Protein AF-A0A2I0HVS1-F1 (afdb_monomer)

Sequence (95 aa):
MANSKSVLPFLLAITTMLVIQGYLIDQAMSQSCPAQLSNLNVCAPFVVPGAPTTAPSSDCCNALQSVSHDCLCSTLRIASRLPTQCQIPPLSCTA

Structure (mmCIF, N/CA/C/O backbone):
data_AF-A0A2I0HVS1-F1
#
_entry.id   AF-A0A2I0HVS1-F1
#
loop_
_atom_si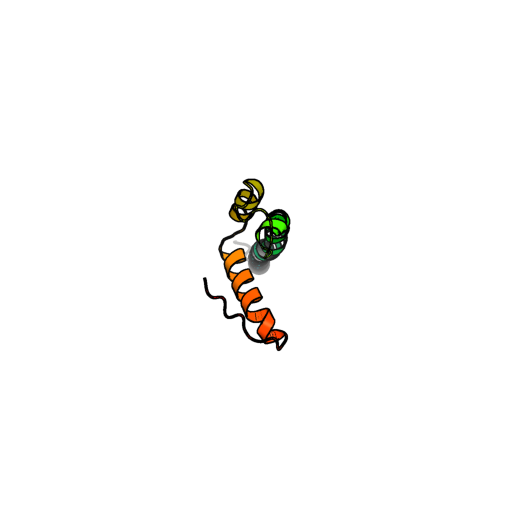te.group_PDB
_atom_site.id
_atom_site.type_symbol
_atom_site.label_atom_id
_atom_site.label_alt_id
_atom_site.label_comp_id
_atom_site.label_asym_id
_atom_site.label_entity_id
_atom_site.label_seq_id
_atom_site.pdbx_PDB_ins_code
_atom_site.Cartn_x
_atom_site.Cartn_y
_atom_site.Cartn_z
_atom_site.occupancy
_atom_site.B_iso_or_equiv
_atom_site.auth_seq_id
_atom_site.auth_comp_id
_atom_site.auth_asym_id
_atom_site.auth_atom_id
_atom_site.pdbx_PDB_model_num
ATOM 1 N N . MET A 1 1 ? 20.059 -8.005 -60.616 1.00 39.53 1 MET A N 1
ATOM 2 C CA . MET A 1 1 ? 21.194 -8.374 -59.742 1.00 39.53 1 MET A CA 1
ATOM 3 C C . MET A 1 1 ? 20.837 -7.886 -58.345 1.00 39.53 1 MET A C 1
ATOM 5 O O . MET A 1 1 ? 20.877 -6.687 -58.108 1.00 39.53 1 MET A O 1
ATOM 9 N N . ALA A 1 2 ? 20.319 -8.767 -57.485 1.00 48.66 2 ALA A N 1
ATOM 10 C CA . ALA A 1 2 ? 19.886 -8.388 -56.142 1.00 48.66 2 ALA A CA 1
ATOM 11 C C . ALA A 1 2 ? 21.127 -8.054 -55.308 1.00 48.66 2 ALA A C 1
ATOM 13 O O . ALA A 1 2 ? 22.001 -8.900 -55.119 1.00 48.66 2 ALA A O 1
ATOM 14 N N . ASN A 1 3 ? 21.231 -6.802 -54.869 1.00 51.31 3 ASN A N 1
ATOM 15 C CA . ASN A 1 3 ? 22.352 -6.311 -54.082 1.00 51.31 3 ASN A CA 1
ATOM 16 C C . ASN A 1 3 ? 22.214 -6.847 -52.647 1.00 51.31 3 ASN A C 1
ATOM 18 O O . ASN A 1 3 ? 21.751 -6.156 -51.746 1.00 51.31 3 ASN A O 1
ATOM 22 N N . SER A 1 4 ? 22.563 -8.122 -52.459 1.00 56.06 4 SER A N 1
ATOM 23 C CA . SER A 1 4 ? 22.563 -8.847 -51.182 1.00 56.06 4 SER A CA 1
ATOM 24 C C . SER A 1 4 ? 23.741 -8.406 -50.302 1.00 56.06 4 SER A C 1
ATOM 26 O O . SER A 1 4 ? 24.571 -9.214 -49.883 1.00 56.06 4 SER A O 1
ATOM 28 N N . LYS A 1 5 ? 23.861 -7.101 -50.056 1.00 60.06 5 LYS A N 1
ATOM 29 C CA . LYS A 1 5 ? 24.860 -6.520 -49.160 1.00 60.06 5 LYS A CA 1
ATOM 30 C C . LYS A 1 5 ? 24.131 -5.912 -47.964 1.00 60.06 5 LYS A C 1
ATOM 32 O O . LYS A 1 5 ? 23.504 -4.870 -48.080 1.00 60.06 5 LYS A O 1
ATOM 37 N N . SER A 1 6 ? 24.258 -6.581 -46.818 1.00 67.19 6 SER A N 1
ATOM 38 C CA . SER A 1 6 ? 23.866 -6.106 -45.482 1.00 67.19 6 SER A CA 1
ATOM 39 C C . SER A 1 6 ? 22.375 -6.095 -45.115 1.00 67.19 6 SER A C 1
ATOM 41 O O . SER A 1 6 ? 21.839 -5.085 -44.678 1.00 67.19 6 SER A O 1
ATOM 43 N N . VAL A 1 7 ? 21.729 -7.266 -45.121 1.00 69.50 7 VAL A N 1
ATOM 44 C CA . VAL A 1 7 ? 20.546 -7.517 -44.258 1.00 69.50 7 VAL A CA 1
ATOM 45 C C . VAL A 1 7 ? 20.932 -7.905 -42.823 1.00 69.50 7 VAL A C 1
ATOM 47 O O . VAL A 1 7 ? 20.157 -7.702 -41.895 1.00 69.50 7 VAL A O 1
ATOM 50 N N . LEU A 1 8 ? 22.158 -8.399 -42.618 1.00 75.31 8 LEU A N 1
ATOM 51 C CA . LEU A 1 8 ? 22.668 -8.822 -41.312 1.00 75.31 8 LEU A CA 1
ATOM 52 C C . LEU A 1 8 ? 22.700 -7.708 -40.240 1.00 75.31 8 LEU A C 1
ATOM 54 O O . LEU A 1 8 ? 22.207 -7.962 -39.142 1.00 75.31 8 LEU A O 1
ATOM 58 N N . PRO A 1 9 ? 23.199 -6.478 -40.506 1.00 77.44 9 PRO A N 1
ATOM 59 C CA . PRO A 1 9 ? 23.166 -5.414 -39.499 1.00 77.44 9 PRO A CA 1
ATOM 60 C C . PRO A 1 9 ? 21.738 -4.936 -39.205 1.00 77.44 9 PRO A C 1
ATOM 62 O O . PRO A 1 9 ? 21.447 -4.526 -38.086 1.00 77.44 9 PRO A O 1
ATOM 65 N N . PHE A 1 10 ? 20.836 -5.031 -40.186 1.00 77.69 10 PHE A N 1
ATOM 66 C CA . PHE A 1 10 ? 19.436 -4.646 -40.026 1.00 77.69 10 PHE A CA 1
ATOM 67 C C . PHE A 1 10 ? 18.683 -5.633 -39.124 1.00 77.69 10 PHE A C 1
ATOM 69 O O . PHE A 1 10 ? 17.978 -5.221 -38.208 1.00 77.69 10 PHE A O 1
ATOM 76 N N . LEU A 1 11 ? 18.905 -6.938 -39.315 1.00 80.25 11 LEU A N 1
ATOM 77 C CA . LEU A 1 11 ? 18.352 -7.981 -38.446 1.00 80.25 11 LEU A CA 1
ATOM 78 C C . LEU A 1 11 ? 18.871 -7.858 -37.005 1.00 80.25 11 LEU A C 1
ATOM 80 O O . LEU A 1 11 ? 18.082 -7.942 -36.067 1.00 80.25 11 LEU A O 1
ATOM 84 N N . LEU A 1 12 ? 20.167 -7.580 -36.824 1.00 80.69 12 LEU A N 1
ATOM 85 C CA . LEU A 1 12 ? 20.756 -7.352 -35.499 1.00 80.69 12 LEU A CA 1
ATOM 86 C C . LEU A 1 12 ? 20.126 -6.142 -34.792 1.00 80.69 12 LEU A C 1
ATOM 88 O O . LEU A 1 12 ? 19.737 -6.257 -33.632 1.00 80.69 12 LEU A O 1
ATOM 92 N N . ALA A 1 13 ? 19.940 -5.023 -35.498 1.00 81.94 13 ALA A N 1
ATOM 93 C CA . ALA A 1 13 ? 19.295 -3.829 -34.947 1.00 81.94 13 ALA A CA 1
ATOM 94 C C . ALA A 1 13 ? 17.828 -4.068 -34.540 1.00 81.94 13 ALA A C 1
ATOM 96 O O . ALA A 1 13 ? 17.366 -3.536 -33.531 1.00 81.94 13 ALA A O 1
ATOM 97 N N . ILE A 1 14 ? 17.095 -4.894 -35.292 1.00 82.56 14 ILE A N 1
ATOM 98 C CA . ILE A 1 14 ? 15.716 -5.262 -34.946 1.00 82.56 14 ILE A CA 1
ATOM 99 C C . ILE A 1 14 ? 15.695 -6.125 -33.679 1.00 82.56 14 ILE A C 1
ATOM 101 O O . ILE A 1 14 ? 14.904 -5.863 -32.773 1.00 82.56 14 ILE A O 1
ATOM 105 N N . THR A 1 15 ? 16.582 -7.122 -33.577 1.00 77.31 15 THR A N 1
ATOM 106 C CA . THR A 1 15 ? 16.635 -7.993 -32.390 1.00 77.31 15 THR A CA 1
ATOM 107 C C . THR A 1 15 ? 17.001 -7.232 -31.120 1.00 77.31 15 THR A C 1
ATOM 109 O O . THR A 1 15 ? 16.380 -7.458 -30.082 1.00 77.31 15 THR A O 1
ATOM 112 N N . THR A 1 16 ? 17.936 -6.279 -31.187 1.00 76.44 16 THR A N 1
ATOM 113 C CA . THR A 1 16 ? 18.273 -5.451 -30.023 1.00 76.44 16 THR A CA 1
ATOM 114 C C . THR A 1 16 ? 17.104 -4.550 -29.636 1.00 76.44 16 THR A C 1
ATOM 116 O O . THR A 1 16 ? 16.768 -4.494 -28.458 1.00 76.44 16 THR A O 1
ATOM 119 N N . MET A 1 17 ? 16.410 -3.936 -30.600 1.00 72.75 17 MET A N 1
ATOM 120 C CA . MET A 1 17 ? 15.209 -3.126 -30.343 1.00 72.75 17 MET A CA 1
ATOM 121 C C . MET A 1 17 ? 14.040 -3.906 -29.721 1.00 72.75 17 MET A C 1
ATOM 123 O O . MET A 1 17 ? 13.245 -3.318 -28.987 1.00 72.75 17 MET A O 1
ATOM 127 N N . LEU A 1 18 ? 13.918 -5.208 -29.991 1.00 73.56 18 LEU A N 1
ATOM 128 C CA . LEU A 1 18 ? 12.905 -6.076 -29.375 1.00 73.56 18 LEU A CA 1
ATOM 129 C C . LEU A 1 18 ? 13.244 -6.417 -27.916 1.00 73.56 18 LEU A C 1
ATOM 131 O O . LEU A 1 18 ? 12.366 -6.338 -27.059 1.00 73.5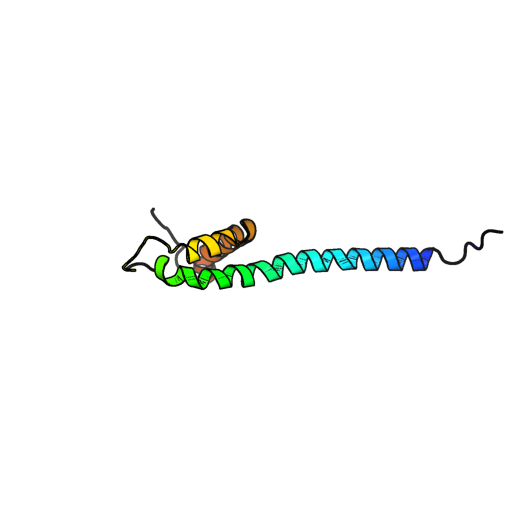6 18 LEU A O 1
ATOM 135 N N . VAL A 1 19 ? 14.511 -6.728 -27.614 1.00 71.31 19 VAL A N 1
ATOM 136 C CA . VAL A 1 19 ? 14.978 -7.014 -26.240 1.00 71.31 19 VAL A CA 1
ATOM 137 C C . VAL A 1 19 ? 14.802 -5.778 -25.354 1.00 71.31 19 VAL A C 1
ATOM 139 O O . VAL A 1 19 ? 14.102 -5.846 -24.347 1.00 71.31 19 VAL A O 1
ATOM 142 N N . ILE A 1 20 ? 15.355 -4.649 -25.811 1.00 63.94 20 ILE A N 1
ATOM 143 C CA . ILE A 1 20 ? 14.639 -3.376 -25.933 1.00 63.94 20 ILE A CA 1
ATOM 144 C C . ILE A 1 20 ? 13.353 -3.141 -25.102 1.00 63.94 20 ILE A C 1
ATOM 146 O O . ILE A 1 20 ? 13.285 -2.714 -23.957 1.00 63.94 20 ILE A O 1
ATOM 150 N N . GLN A 1 21 ? 12.249 -3.397 -25.786 1.00 59.41 21 GLN A N 1
ATOM 151 C CA . GLN A 1 21 ? 10.904 -3.126 -25.310 1.00 59.41 21 GLN A CA 1
ATOM 152 C C . GLN A 1 21 ? 10.469 -4.124 -24.232 1.00 59.41 21 GLN A C 1
ATOM 154 O O . GLN A 1 21 ? 9.713 -3.752 -23.338 1.00 59.41 21 GLN A O 1
ATOM 159 N N . GLY A 1 22 ? 10.983 -5.359 -24.267 1.00 59.19 22 GLY A N 1
ATOM 160 C CA . GLY A 1 22 ? 10.670 -6.386 -23.270 1.00 59.19 22 GLY A CA 1
ATOM 161 C C . GLY A 1 22 ? 11.073 -5.987 -21.848 1.00 59.19 22 GLY A C 1
ATOM 162 O O . GLY A 1 22 ? 10.290 -6.168 -20.918 1.00 59.19 22 GLY A O 1
ATOM 163 N N . TYR A 1 23 ? 12.244 -5.367 -21.672 1.00 57.09 23 TYR A N 1
ATOM 164 C CA . TYR A 1 23 ? 12.683 -4.928 -20.342 1.00 57.09 23 TYR A CA 1
ATOM 165 C C . TYR A 1 23 ? 11.916 -3.707 -19.816 1.00 57.09 23 TYR A C 1
ATOM 167 O O . TYR A 1 23 ? 11.771 -3.557 -18.605 1.00 57.09 23 TYR A O 1
ATOM 175 N N . LEU A 1 24 ? 11.406 -2.830 -20.689 1.00 54.19 24 LEU A N 1
ATOM 176 C CA . LEU A 1 24 ? 10.619 -1.667 -20.259 1.00 54.19 24 LEU A CA 1
ATOM 177 C C . LEU A 1 24 ? 9.252 -2.088 -19.715 1.00 54.19 24 LEU A C 1
ATOM 179 O O . LEU A 1 24 ? 8.760 -1.484 -18.765 1.00 54.19 24 LEU A O 1
ATOM 183 N N . ILE A 1 25 ? 8.658 -3.133 -20.291 1.00 55.75 25 ILE A N 1
ATOM 184 C CA . ILE A 1 25 ? 7.357 -3.660 -19.866 1.00 55.75 25 ILE A CA 1
ATOM 185 C C . ILE A 1 25 ? 7.471 -4.307 -18.478 1.00 55.75 25 ILE A C 1
ATOM 187 O O . ILE A 1 25 ? 6.626 -4.061 -17.619 1.00 55.75 25 ILE A O 1
ATOM 191 N N . ASP A 1 26 ? 8.548 -5.053 -18.225 1.00 52.03 26 ASP A N 1
ATOM 192 C CA . ASP A 1 26 ? 8.806 -5.690 -16.926 1.00 52.03 26 ASP A CA 1
ATOM 193 C C . ASP A 1 26 ? 9.065 -4.645 -15.819 1.00 52.03 26 ASP A C 1
ATOM 195 O O . ASP A 1 26 ? 8.518 -4.711 -14.716 1.00 52.03 26 ASP A O 1
ATOM 199 N N . GLN A 1 27 ? 9.817 -3.590 -16.154 1.00 52.19 27 GLN A N 1
ATOM 200 C CA . GLN A 1 27 ? 10.107 -2.477 -15.246 1.00 52.19 27 GLN A CA 1
ATOM 201 C C . GLN A 1 27 ? 8.879 -1.591 -14.973 1.00 52.19 27 GLN A C 1
ATOM 203 O O . GLN A 1 27 ? 8.730 -1.061 -13.872 1.00 52.19 27 GLN A O 1
ATOM 208 N N . ALA A 1 28 ? 7.973 -1.431 -15.941 1.00 52.31 28 ALA A N 1
ATOM 209 C CA . ALA A 1 28 ? 6.728 -0.691 -15.737 1.00 52.31 28 ALA A CA 1
ATOM 210 C C . ALA A 1 28 ? 5.797 -1.403 -14.739 1.00 52.31 28 ALA A C 1
ATOM 212 O O . ALA A 1 28 ? 5.155 -0.735 -13.927 1.00 52.31 28 ALA A O 1
ATOM 213 N N . MET A 1 29 ? 5.769 -2.742 -14.742 1.00 52.84 29 MET A N 1
ATOM 214 C CA . MET A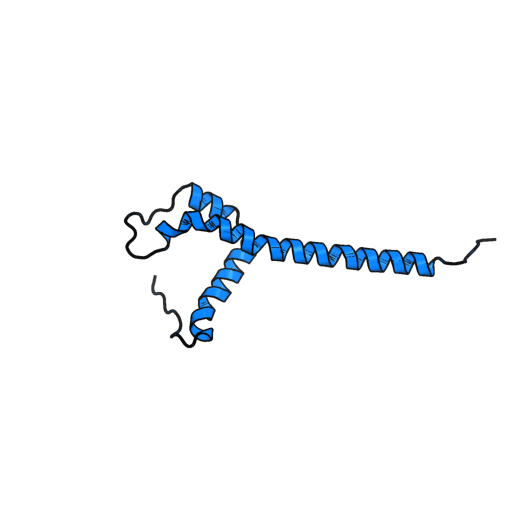 1 29 ? 5.014 -3.516 -13.748 1.00 52.84 29 MET A CA 1
ATOM 215 C C . MET A 1 29 ? 5.685 -3.523 -12.366 1.00 52.84 29 MET A C 1
ATOM 217 O O . MET A 1 29 ? 4.998 -3.543 -11.341 1.00 52.84 29 MET A O 1
ATOM 221 N N . SER A 1 30 ? 7.020 -3.477 -12.306 1.00 52.53 30 SER A N 1
ATOM 222 C CA . SER A 1 30 ? 7.753 -3.460 -11.032 1.00 52.53 30 SER A CA 1
ATOM 223 C C . SER A 1 30 ? 7.733 -2.086 -10.345 1.00 52.53 30 SER A C 1
ATOM 225 O O . SER A 1 30 ? 7.638 -2.016 -9.119 1.00 52.53 30 SER A O 1
ATOM 227 N N . GLN A 1 31 ? 7.731 -0.990 -11.112 1.00 56.34 31 GLN A N 1
ATOM 228 C CA . GLN A 1 31 ? 7.616 0.387 -10.602 1.00 56.34 31 GLN A CA 1
ATOM 229 C C . GLN A 1 31 ? 6.182 0.762 -10.194 1.00 56.34 31 GLN A C 1
ATOM 231 O O . GLN A 1 31 ? 5.988 1.677 -9.392 1.00 56.34 31 GLN A O 1
ATOM 236 N N . SER A 1 32 ? 5.160 0.065 -10.702 1.00 70.88 32 SER A N 1
ATOM 237 C CA . SER A 1 32 ? 3.767 0.393 -10.387 1.00 70.88 32 SER A CA 1
ATOM 238 C C . SER A 1 32 ? 3.329 -0.100 -9.008 1.00 70.88 32 SER A C 1
ATOM 240 O O . SER A 1 32 ? 2.510 0.552 -8.371 1.00 70.88 32 SER A O 1
ATOM 242 N N . CYS A 1 33 ? 3.871 -1.218 -8.516 1.00 84.31 33 CY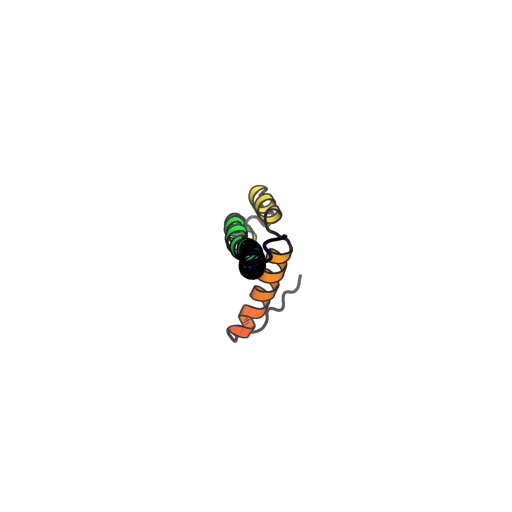S A N 1
ATOM 243 C CA . CYS A 1 33 ? 3.435 -1.804 -7.244 1.00 84.31 33 CYS A CA 1
ATOM 244 C C . CYS A 1 33 ? 3.730 -0.906 -6.019 1.00 84.31 33 CYS A C 1
ATOM 246 O O . CYS A 1 33 ? 2.799 -0.631 -5.262 1.00 84.31 33 CYS A O 1
ATOM 248 N N . PRO A 1 34 ? 4.945 -0.348 -5.832 1.00 86.25 34 PRO A N 1
ATOM 249 C CA . PRO A 1 34 ? 5.218 0.585 -4.733 1.00 86.25 34 PRO A CA 1
ATOM 250 C C . PRO A 1 34 ? 4.348 1.848 -4.791 1.00 86.25 34 PRO A C 1
ATOM 252 O O . PRO A 1 34 ? 3.838 2.298 -3.766 1.00 86.25 34 PRO A O 1
ATOM 255 N N . ALA A 1 35 ? 4.137 2.399 -5.991 1.00 85.75 35 ALA A N 1
ATOM 256 C CA . ALA A 1 35 ? 3.292 3.575 -6.189 1.00 85.75 35 ALA A CA 1
ATOM 257 C C . ALA A 1 35 ? 1.813 3.281 -5.870 1.00 85.75 35 ALA A C 1
ATOM 259 O O . ALA A 1 35 ? 1.166 4.064 -5.179 1.00 85.75 35 ALA A O 1
ATOM 260 N N . GLN A 1 36 ? 1.295 2.127 -6.307 1.00 87.94 36 GLN A N 1
ATOM 261 C CA . GLN A 1 36 ? -0.061 1.665 -5.989 1.00 87.94 36 GLN A CA 1
ATOM 262 C C . GLN A 1 36 ? -0.239 1.412 -4.485 1.00 87.94 36 GLN A C 1
ATOM 264 O O . GLN A 1 36 ? -1.237 1.837 -3.907 1.00 87.94 36 GLN A O 1
ATOM 269 N N . LEU A 1 37 ? 0.743 0.786 -3.826 1.00 90.81 37 LEU A N 1
ATOM 270 C CA . LEU A 1 37 ? 0.731 0.576 -2.375 1.00 90.81 37 LEU A CA 1
ATOM 271 C C . LEU A 1 37 ? 0.756 1.893 -1.600 1.00 90.81 37 LEU A C 1
ATOM 273 O O . LEU A 1 37 ? 0.117 1.988 -0.555 1.00 90.81 37 LEU A O 1
ATOM 277 N N . SER A 1 38 ? 1.441 2.924 -2.106 1.00 91.00 38 SER A N 1
ATOM 278 C CA . SER A 1 38 ? 1.458 4.234 -1.449 1.00 91.00 38 SER A CA 1
ATOM 279 C C . SER A 1 38 ? 0.063 4.862 -1.361 1.00 91.00 38 SER A C 1
ATOM 281 O O . SER A 1 38 ? -0.220 5.574 -0.397 1.00 91.00 38 SER A O 1
ATOM 283 N N . ASN A 1 39 ? -0.824 4.573 -2.318 1.00 89.38 39 ASN A N 1
ATOM 284 C CA . ASN A 1 39 ? -2.212 5.038 -2.276 1.00 89.38 39 ASN A CA 1
ATOM 285 C C . ASN A 1 39 ? -3.014 4.382 -1.140 1.00 89.38 39 ASN A C 1
ATOM 287 O O . ASN A 1 39 ? -3.984 4.970 -0.668 1.00 89.38 39 ASN A O 1
ATOM 291 N N . LEU A 1 40 ? -2.591 3.214 -0.636 1.00 93.75 40 LEU A N 1
ATOM 292 C CA . LEU A 1 40 ? -3.225 2.553 0.512 1.00 93.75 40 LEU A CA 1
ATOM 293 C C . LEU A 1 40 ? -2.954 3.256 1.842 1.00 93.75 40 LEU A C 1
ATOM 295 O O . LEU A 1 40 ? -3.511 2.854 2.859 1.00 93.75 40 LEU A O 1
ATOM 299 N N . ASN A 1 41 ? -2.148 4.321 1.872 1.00 92.75 41 ASN A N 1
ATOM 300 C CA . ASN A 1 41 ? -1.905 5.067 3.106 1.00 92.75 41 ASN A CA 1
ATOM 301 C C . ASN A 1 41 ? -3.196 5.691 3.681 1.00 92.75 41 ASN A C 1
ATOM 303 O O . ASN A 1 41 ? -3.308 5.880 4.889 1.00 92.75 41 ASN A O 1
ATOM 307 N N . VAL A 1 42 ? -4.221 5.921 2.847 1.00 93.50 42 VAL A N 1
ATOM 308 C CA . VAL A 1 42 ? -5.574 6.309 3.296 1.00 93.50 42 VAL A CA 1
ATOM 309 C C . VAL A 1 42 ? -6.248 5.232 4.165 1.00 93.50 42 VAL A C 1
ATOM 311 O O . VAL A 1 42 ? -7.133 5.539 4.961 1.00 93.50 42 VAL A O 1
ATOM 314 N N . CYS A 1 43 ? -5.818 3.972 4.050 1.00 93.12 43 CYS A N 1
ATOM 315 C CA . CYS A 1 43 ? -6.323 2.852 4.837 1.00 93.12 43 CYS A CA 1
ATOM 316 C C . CYS A 1 43 ? -5.663 2.719 6.219 1.00 93.12 43 CYS A C 1
ATOM 318 O O . CYS A 1 43 ? -6.143 1.936 7.038 1.00 93.12 43 CYS A O 1
ATOM 320 N N . ALA A 1 44 ? -4.597 3.479 6.503 1.00 91.31 44 ALA A N 1
ATOM 321 C CA . ALA A 1 44 ? -3.845 3.406 7.757 1.00 91.31 44 ALA A CA 1
ATOM 322 C C . ALA A 1 44 ? -4.710 3.417 9.038 1.00 91.31 44 ALA A C 1
ATOM 324 O O . ALA A 1 44 ? -4.491 2.553 9.886 1.00 91.31 44 ALA A O 1
ATOM 325 N N . PRO A 1 45 ? -5.716 4.303 9.214 1.00 89.00 45 PRO A N 1
ATOM 326 C CA . PRO A 1 45 ? -6.501 4.326 10.450 1.00 89.00 45 PRO A CA 1
ATOM 327 C C . PRO A 1 45 ? -7.389 3.088 10.649 1.00 89.00 45 PRO A C 1
ATOM 329 O O . PRO A 1 45 ? -7.831 2.852 11.767 1.00 89.00 45 PRO A O 1
ATOM 332 N N . PHE A 1 46 ? -7.644 2.292 9.607 1.00 89.75 46 PHE A N 1
ATOM 333 C CA . PHE A 1 46 ? -8.534 1.126 9.672 1.00 89.75 46 PHE A CA 1
ATOM 334 C C . PHE A 1 46 ? -7.792 -0.197 9.908 1.00 89.75 46 PHE A C 1
ATOM 336 O O . PHE A 1 46 ? -8.425 -1.214 10.175 1.00 89.75 46 PHE A O 1
ATOM 343 N N . VAL A 1 47 ? -6.457 -0.200 9.811 1.00 87.44 47 VAL A N 1
ATOM 344 C CA . VAL A 1 47 ? -5.616 -1.409 9.937 1.00 87.44 47 VAL A CA 1
ATOM 345 C C . VAL A 1 47 ? -4.824 -1.463 11.245 1.00 87.44 47 VAL A C 1
ATOM 347 O O . VAL A 1 47 ? -4.003 -2.358 11.440 1.00 87.44 47 VAL A O 1
ATOM 350 N N . VAL A 1 48 ? -5.056 -0.510 12.150 1.00 85.88 48 VAL A N 1
ATOM 351 C CA . VAL A 1 48 ? -4.383 -0.433 13.450 1.00 85.88 48 VAL A CA 1
ATOM 352 C C . VAL A 1 48 ? -5.334 -0.920 14.551 1.00 85.88 48 VAL A C 1
ATOM 354 O O . VAL A 1 48 ? -6.464 -0.433 14.643 1.00 85.88 48 VAL A O 1
ATOM 357 N N . PRO A 1 49 ? -4.907 -1.860 15.415 1.00 81.12 49 PRO A N 1
ATOM 358 C CA . PRO A 1 49 ? -5.696 -2.281 16.569 1.00 81.12 49 PRO A CA 1
ATOM 359 C C . PRO A 1 49 ? -6.074 -1.101 17.473 1.00 81.12 49 PRO A C 1
ATOM 361 O O . PRO A 1 49 ? -5.254 -0.226 17.741 1.00 81.12 49 PRO A O 1
ATOM 364 N N . GLY A 1 50 ? -7.310 -1.093 17.974 1.00 78.56 50 GLY A N 1
ATOM 365 C CA . GLY A 1 50 ? -7.809 -0.031 18.858 1.00 78.56 50 GLY A CA 1
ATOM 366 C C . GLY A 1 50 ? -8.348 1.207 18.134 1.00 78.56 50 GLY A C 1
ATOM 367 O O . GLY A 1 50 ? -8.714 2.178 18.796 1.00 78.56 50 GLY A O 1
ATOM 368 N N . ALA A 1 51 ? -8.432 1.185 16.801 1.00 77.75 51 ALA A N 1
ATOM 369 C CA . ALA A 1 51 ? -9.105 2.234 16.050 1.00 77.75 51 ALA A CA 1
ATOM 370 C C . ALA A 1 51 ? -10.606 2.311 16.410 1.00 77.75 51 ALA A C 1
ATOM 372 O O . ALA A 1 51 ? -11.262 1.276 16.550 1.00 77.75 51 ALA A O 1
ATOM 373 N N . PRO A 1 52 ? -11.181 3.523 16.522 1.00 72.12 52 PRO A N 1
ATOM 374 C CA . PRO A 1 52 ? -12.590 3.713 16.881 1.00 72.12 52 PRO A CA 1
ATOM 375 C C . PRO A 1 52 ? -13.561 3.228 15.794 1.00 72.12 52 PRO A C 1
ATOM 377 O O . PRO A 1 52 ? -14.730 2.976 16.073 1.00 72.12 52 PRO A O 1
ATOM 380 N N . THR A 1 53 ? -13.084 3.095 14.556 1.00 72.38 53 THR A N 1
ATOM 381 C CA . THR A 1 53 ? -13.857 2.656 13.393 1.00 72.38 53 THR A CA 1
ATOM 382 C C . THR A 1 53 ? -13.130 1.505 12.712 1.00 72.38 53 THR A C 1
ATOM 384 O O . THR A 1 53 ? -12.052 1.696 12.154 1.00 72.38 53 THR A O 1
ATOM 387 N N . THR A 1 54 ? -13.728 0.317 12.742 1.00 73.44 54 THR A N 1
ATOM 388 C CA . THR A 1 54 ? -13.213 -0.888 12.068 1.00 73.44 54 THR A CA 1
ATOM 389 C C . THR A 1 54 ? -13.721 -1.029 10.633 1.00 73.44 54 THR A C 1
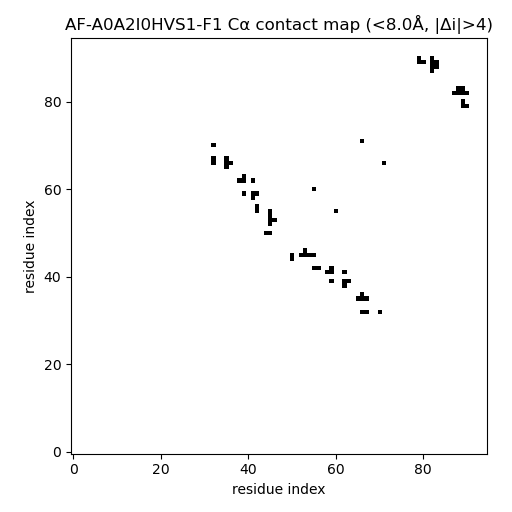ATOM 391 O O . THR A 1 54 ? -13.182 -1.816 9.861 1.00 73.44 54 THR A O 1
ATOM 394 N N . ALA A 1 55 ? -14.751 -0.264 10.257 1.00 86.94 55 ALA A N 1
ATOM 395 C CA . ALA A 1 55 ? -15.265 -0.227 8.895 1.00 86.94 55 ALA A CA 1
ATOM 396 C C . ALA A 1 55 ? -14.416 0.727 8.031 1.00 86.94 55 ALA A C 1
ATOM 398 O O . ALA A 1 55 ? -14.277 1.895 8.405 1.00 86.94 55 ALA A O 1
ATOM 39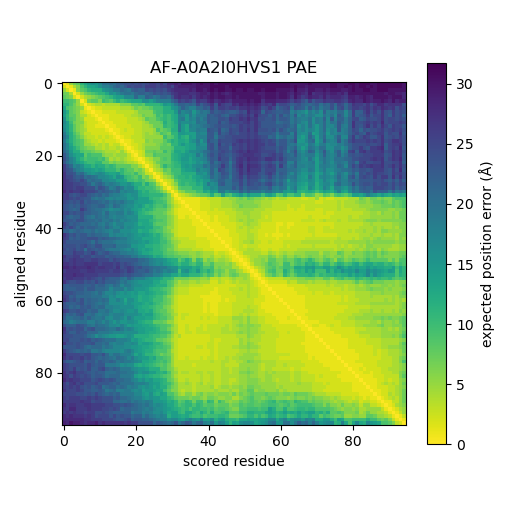9 N N . PRO A 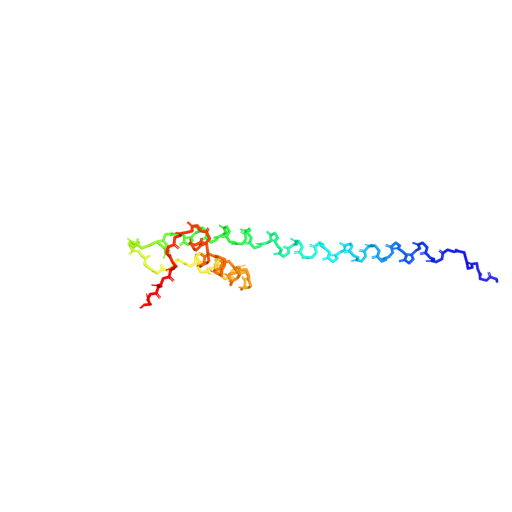1 56 ? -13.865 0.271 6.891 1.00 89.44 56 PRO A N 1
ATOM 400 C CA . PRO A 1 56 ? -13.085 1.124 6.000 1.00 89.44 56 PRO A CA 1
ATOM 401 C C . PRO A 1 56 ? -13.958 2.191 5.326 1.00 89.44 56 PRO A C 1
ATOM 403 O O . PRO A 1 56 ? -15.138 1.969 5.047 1.00 89.44 56 PRO A O 1
ATOM 406 N N . SER A 1 57 ? -13.364 3.347 5.020 1.00 93.12 57 SER A N 1
ATOM 407 C CA . SER A 1 57 ? -14.006 4.368 4.184 1.00 93.12 57 SER A CA 1
ATOM 408 C C . SER A 1 57 ? -14.117 3.917 2.722 1.00 93.12 57 SER A C 1
ATOM 410 O O . SER A 1 57 ? -13.361 3.060 2.257 1.00 93.12 57 SER A O 1
ATOM 412 N N . SER A 1 58 ? -15.019 4.544 1.958 1.00 95.25 58 SER A N 1
ATOM 413 C CA . SER A 1 58 ? -15.121 4.333 0.506 1.00 95.25 58 SER A CA 1
ATOM 414 C C . SER A 1 58 ? -13.804 4.615 -0.213 1.00 95.25 58 SER A C 1
ATOM 416 O O . SER A 1 58 ? -13.443 3.886 -1.131 1.00 95.25 58 SER A O 1
ATOM 418 N N . ASP A 1 59 ? -13.059 5.627 0.233 1.00 94.06 59 ASP A N 1
ATOM 419 C CA . ASP A 1 59 ? -11.774 5.999 -0.363 1.00 94.06 59 ASP A CA 1
ATOM 420 C C . ASP A 1 59 ? -10.717 4.917 -0.147 1.00 94.06 59 ASP A C 1
ATOM 422 O O . ASP A 1 59 ? -9.985 4.583 -1.077 1.00 94.06 59 ASP A O 1
ATOM 426 N N . CYS A 1 60 ? -10.684 4.305 1.042 1.00 94.44 60 CYS A N 1
ATOM 427 C CA . CYS A 1 60 ? -9.819 3.157 1.299 1.00 94.44 60 CYS A CA 1
ATOM 428 C C . CYS A 1 60 ? -10.196 1.958 0.420 1.00 94.44 60 CYS A C 1
ATOM 430 O O . CYS A 1 60 ? -9.321 1.360 -0.204 1.00 94.44 60 CYS A O 1
ATOM 432 N N . CYS A 1 61 ? -11.487 1.640 0.298 1.00 95.06 61 CYS A N 1
ATOM 433 C CA . CYS A 1 61 ? -11.939 0.553 -0.572 1.00 95.06 61 CYS A CA 1
ATOM 434 C C . CYS A 1 61 ? -11.595 0.803 -2.050 1.00 95.06 61 CYS A C 1
ATOM 436 O O . CYS A 1 61 ? -11.119 -0.108 -2.726 1.00 95.06 61 CYS A O 1
ATOM 438 N N . ASN A 1 62 ? -11.777 2.029 -2.544 1.00 95.69 62 ASN A N 1
ATOM 439 C CA . ASN A 1 62 ? -11.441 2.405 -3.920 1.00 95.69 62 ASN A CA 1
ATOM 440 C C . ASN A 1 62 ? -9.928 2.347 -4.170 1.00 95.69 62 ASN A C 1
ATOM 442 O O . ASN A 1 62 ? -9.485 1.818 -5.191 1.00 95.69 62 ASN A O 1
ATOM 446 N N . ALA A 1 63 ? -9.124 2.839 -3.221 1.00 93.75 63 ALA A N 1
ATOM 447 C CA . ALA A 1 63 ? -7.671 2.732 -3.289 1.00 93.75 63 ALA A CA 1
ATOM 448 C C . ALA A 1 63 ? -7.235 1.261 -3.327 1.00 93.75 63 ALA A C 1
ATOM 450 O O . ALA A 1 63 ? -6.422 0.894 -4.173 1.00 93.75 63 ALA A O 1
ATOM 451 N N . LEU A 1 64 ? -7.833 0.405 -2.491 1.00 93.81 64 LEU A N 1
ATOM 452 C CA . LEU A 1 64 ? -7.543 -1.028 -2.456 1.00 93.81 64 LEU A CA 1
ATOM 453 C C . LEU A 1 64 ? -7.867 -1.730 -3.778 1.00 93.81 64 LEU A C 1
ATOM 455 O O . LEU A 1 64 ? -7.068 -2.534 -4.250 1.00 93.81 64 LEU A O 1
ATOM 459 N N . GLN A 1 65 ? -8.991 -1.386 -4.407 1.00 91.94 65 GLN A N 1
ATOM 460 C CA . GLN A 1 65 ? -9.387 -1.926 -5.713 1.00 91.94 65 GLN A CA 1
ATOM 461 C C . GLN A 1 65 ? -8.463 -1.487 -6.858 1.00 91.94 65 GLN A C 1
ATOM 463 O O . GLN A 1 65 ? -8.385 -2.172 -7.875 1.00 91.94 65 GLN A O 1
ATOM 468 N N . SER A 1 66 ? -7.765 -0.357 -6.707 1.00 90.19 66 SER A N 1
ATOM 469 C CA . SER A 1 66 ? -6.831 0.158 -7.717 1.00 90.19 66 SER A CA 1
ATOM 470 C C . SER A 1 66 ? -5.467 -0.543 -7.721 1.00 90.19 66 SER A C 1
ATOM 472 O O . SER A 1 66 ? -4.697 -0.380 -8.670 1.00 90.19 66 SER A O 1
ATOM 474 N N . VAL A 1 67 ? -5.155 -1.320 -6.678 1.00 91.06 67 VAL A N 1
ATOM 475 C CA . VAL A 1 67 ? -3.899 -2.072 -6.582 1.00 91.06 67 VAL A CA 1
ATOM 476 C C . VAL A 1 67 ? -4.047 -3.410 -7.293 1.00 91.06 67 VAL A C 1
ATOM 478 O O . VAL A 1 67 ? -5.043 -4.115 -7.123 1.00 91.06 67 VAL A O 1
ATOM 481 N N . SER A 1 68 ? -3.039 -3.795 -8.075 1.00 90.38 68 SER A N 1
ATOM 482 C CA . SER A 1 68 ? -3.061 -5.099 -8.731 1.00 90.38 68 SER A CA 1
ATOM 483 C C . SER A 1 68 ? -3.040 -6.242 -7.709 1.00 90.38 68 SER A C 1
ATOM 485 O O . SER A 1 68 ? -2.337 -6.205 -6.694 1.00 90.38 68 SER A O 1
ATOM 487 N N . HIS A 1 69 ? -3.805 -7.295 -7.997 1.00 89.56 69 HIS A N 1
ATOM 488 C CA . HIS A 1 69 ? -3.920 -8.458 -7.119 1.00 89.56 69 HIS A CA 1
ATOM 489 C C . HIS A 1 69 ? -2.558 -9.131 -6.866 1.00 89.56 69 HIS A C 1
ATOM 491 O O . HIS A 1 69 ? -2.221 -9.436 -5.723 1.00 89.56 69 HIS A O 1
ATOM 497 N N . ASP A 1 70 ? -1.729 -9.291 -7.904 1.00 88.38 70 ASP A N 1
ATOM 498 C CA . ASP A 1 70 ? -0.378 -9.851 -7.769 1.00 88.38 70 ASP A CA 1
ATOM 499 C C . ASP A 1 70 ? 0.534 -8.993 -6.880 1.00 88.38 70 ASP A C 1
ATOM 501 O O . ASP A 1 70 ? 1.290 -9.532 -6.065 1.00 88.38 70 ASP A O 1
ATOM 505 N N . CYS A 1 71 ? 0.432 -7.662 -6.976 1.00 90.06 71 CYS A N 1
ATOM 506 C CA . CYS A 1 71 ? 1.166 -6.743 -6.106 1.00 90.06 71 CYS A CA 1
ATOM 507 C C . CYS A 1 71 ? 0.750 -6.920 -4.641 1.00 90.06 71 CYS A C 1
ATOM 509 O O . CYS A 1 71 ? 1.617 -7.078 -3.775 1.00 90.06 71 CYS A O 1
ATOM 511 N N . LEU A 1 72 ? -0.557 -6.970 -4.359 1.00 90.94 72 LEU A N 1
ATOM 512 C CA . LEU A 1 72 ? -1.076 -7.207 -3.009 1.00 90.94 72 LEU A CA 1
ATOM 513 C C . LEU A 1 72 ? -0.602 -8.553 -2.451 1.00 90.94 72 LEU A C 1
ATOM 515 O O . LEU A 1 72 ? -0.032 -8.600 -1.359 1.00 90.94 72 LEU A O 1
ATOM 519 N N . CYS A 1 73 ? -0.771 -9.640 -3.207 1.00 91.50 73 CYS A N 1
ATOM 520 C CA . CYS A 1 73 ? -0.369 -10.977 -2.769 1.00 91.50 73 CYS A CA 1
ATOM 521 C C . CYS A 1 73 ? 1.138 -11.078 -2.520 1.00 91.50 73 CYS A C 1
ATOM 523 O O . CYS A 1 73 ? 1.562 -11.623 -1.495 1.00 91.50 73 CYS A O 1
ATOM 525 N N . SER A 1 74 ? 1.959 -10.541 -3.427 1.00 90.25 74 SER A N 1
ATOM 526 C CA . SER A 1 74 ? 3.413 -10.543 -3.257 1.00 90.25 74 SER A CA 1
ATOM 527 C C . SER A 1 74 ? 3.822 -9.745 -2.018 1.00 90.25 74 SER A C 1
ATOM 529 O O . SER A 1 74 ? 4.605 -10.235 -1.203 1.00 90.25 74 SER A O 1
ATOM 531 N N . THR A 1 75 ? 3.221 -8.571 -1.817 1.00 91.31 75 THR A N 1
ATOM 532 C CA . THR A 1 75 ? 3.495 -7.701 -0.666 1.00 91.31 75 THR A CA 1
ATOM 533 C C . THR A 1 75 ? 3.121 -8.370 0.650 1.00 91.31 75 THR A C 1
ATOM 535 O O . THR A 1 75 ? 3.949 -8.420 1.554 1.00 91.31 75 THR A O 1
ATOM 538 N N . LEU A 1 76 ? 1.928 -8.964 0.758 1.00 91.19 76 LEU A N 1
ATOM 539 C CA . LEU A 1 76 ? 1.493 -9.684 1.963 1.00 91.19 76 LEU A CA 1
ATOM 540 C C . LEU A 1 76 ? 2.387 -10.893 2.271 1.00 91.19 76 LEU A C 1
ATOM 542 O O . LEU A 1 76 ? 2.734 -11.158 3.427 1.00 91.19 76 LEU A O 1
ATOM 546 N N . ARG A 1 77 ? 2.822 -11.617 1.236 1.00 89.69 77 ARG A N 1
ATOM 547 C CA . ARG A 1 77 ? 3.775 -12.724 1.379 1.00 89.69 77 ARG A CA 1
ATOM 548 C C . ARG A 1 77 ? 5.148 -12.250 1.861 1.00 89.69 77 ARG A C 1
ATOM 550 O O . ARG A 1 77 ? 5.787 -12.947 2.644 1.00 89.69 77 ARG A O 1
ATOM 557 N N . ILE A 1 78 ? 5.621 -11.096 1.393 1.00 89.44 78 ILE A N 1
ATOM 558 C CA . ILE A 1 78 ? 6.874 -10.500 1.871 1.00 89.44 78 ILE A CA 1
ATOM 559 C C . ILE A 1 78 ? 6.694 -10.048 3.323 1.00 89.44 78 ILE A C 1
ATOM 561 O O . ILE A 1 78 ? 7.469 -10.461 4.183 1.00 89.44 78 ILE A O 1
ATOM 565 N N . ALA A 1 79 ? 5.632 -9.293 3.611 1.00 89.44 79 ALA A N 1
ATOM 566 C CA . ALA A 1 79 ? 5.332 -8.745 4.929 1.00 89.44 79 ALA A CA 1
ATOM 567 C C . ALA A 1 79 ? 5.214 -9.830 6.009 1.00 89.44 79 ALA A C 1
ATOM 569 O O . ALA A 1 79 ? 5.800 -9.694 7.077 1.00 89.44 79 ALA A O 1
ATOM 570 N N . SER A 1 80 ? 4.547 -10.948 5.716 1.00 89.81 80 SER A N 1
ATOM 571 C CA . SER A 1 80 ? 4.440 -12.085 6.648 1.00 89.81 80 SER A CA 1
ATOM 572 C C . SER A 1 80 ? 5.779 -12.766 6.963 1.00 89.81 80 SER A C 1
ATOM 574 O O . SER A 1 80 ? 5.919 -13.374 8.022 1.00 89.81 80 SER A O 1
ATOM 576 N N . ARG A 1 81 ? 6.782 -12.652 6.081 1.00 90.56 81 ARG A N 1
ATOM 577 C CA . ARG A 1 81 ? 8.130 -13.220 6.273 1.00 90.56 81 ARG A CA 1
ATOM 578 C C . ARG A 1 81 ? 9.123 -12.237 6.890 1.00 90.56 81 ARG A C 1
ATOM 580 O O . ARG A 1 81 ? 10.161 -12.681 7.380 1.00 90.56 81 ARG A O 1
ATOM 587 N N . LEU A 1 82 ? 8.833 -10.933 6.859 1.00 91.94 82 LEU A N 1
ATOM 588 C CA . LEU A 1 82 ? 9.703 -9.900 7.432 1.00 91.94 82 LEU A CA 1
ATOM 589 C C . LEU A 1 82 ? 10.029 -10.150 8.914 1.00 91.94 82 LEU A C 1
ATOM 591 O O . LEU A 1 82 ? 11.210 -10.090 9.244 1.00 91.94 82 LEU A O 1
ATOM 595 N N . PRO A 1 83 ? 9.072 -10.508 9.797 1.00 91.56 83 PRO A N 1
ATOM 596 C CA . PRO A 1 83 ? 9.373 -10.784 11.202 1.00 91.56 83 PRO A CA 1
ATOM 597 C C . PRO A 1 83 ? 10.474 -11.830 11.367 1.00 91.56 83 PRO A C 1
ATOM 599 O O . PRO A 1 83 ? 11.461 -11.578 12.049 1.00 91.56 83 PRO A O 1
ATOM 602 N N . THR A 1 84 ? 10.378 -12.955 10.653 1.00 92.56 84 THR A N 1
ATOM 603 C CA . THR A 1 84 ? 11.389 -14.018 10.701 1.00 92.56 84 THR A CA 1
ATOM 604 C C . THR A 1 84 ? 12.748 -13.552 10.177 1.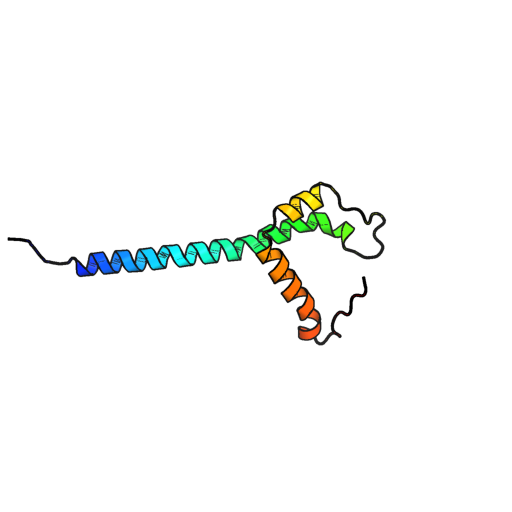00 92.56 84 THR A C 1
ATOM 606 O O . THR A 1 84 ? 13.773 -13.903 10.757 1.00 92.56 84 THR A O 1
ATOM 609 N N . GLN A 1 85 ? 12.777 -12.730 9.121 1.00 92.94 85 GLN A N 1
ATOM 610 C CA . GLN A 1 85 ? 14.023 -12.130 8.617 1.00 92.94 85 GLN A CA 1
ATOM 611 C C . GLN A 1 85 ? 14.659 -11.178 9.639 1.00 92.94 85 GLN A C 1
ATOM 613 O O . GLN A 1 85 ? 15.881 -11.101 9.729 1.00 92.94 85 GLN A O 1
ATOM 618 N N . CYS A 1 86 ? 13.839 -10.507 10.446 1.00 93.31 86 CYS A N 1
ATOM 619 C CA . CYS A 1 86 ? 14.271 -9.651 11.546 1.00 93.31 86 CYS A CA 1
ATOM 620 C C . CYS A 1 86 ? 14.473 -10.406 12.874 1.00 93.31 86 CYS A C 1
ATOM 622 O O . CYS A 1 86 ? 14.603 -9.759 13.908 1.00 93.31 86 CYS A O 1
ATOM 624 N N . GLN A 1 87 ? 14.494 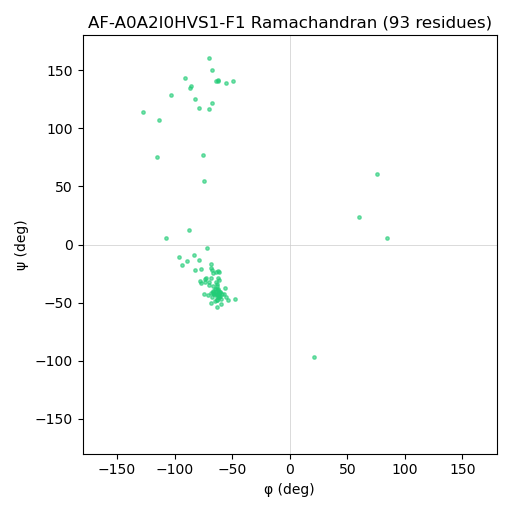-11.748 12.871 1.00 94.19 87 GLN A N 1
ATOM 625 C CA . GLN A 1 87 ? 14.638 -12.591 14.073 1.00 94.19 87 GLN A CA 1
ATOM 626 C C . GLN A 1 87 ? 13.521 -12.402 15.120 1.00 94.19 87 GLN A C 1
ATOM 628 O O . GLN A 1 87 ? 13.692 -12.710 16.299 1.00 94.19 87 GLN A O 1
ATOM 633 N N . ILE A 1 88 ? 12.355 -11.925 14.688 1.00 92.56 88 ILE A N 1
ATOM 634 C CA . ILE A 1 88 ? 11.141 -11.795 15.493 1.00 92.56 88 ILE A CA 1
ATOM 635 C C . ILE A 1 88 ? 10.324 -13.089 15.340 1.00 92.56 88 ILE A C 1
ATOM 637 O O . ILE A 1 88 ? 10.287 -13.662 14.242 1.00 92.56 88 ILE A O 1
ATOM 641 N N . PRO A 1 89 ? 9.652 -13.567 16.406 1.00 86.81 89 PRO A N 1
ATOM 642 C CA . PRO A 1 89 ? 8.757 -14.711 16.313 1.00 86.81 89 PRO A CA 1
ATOM 643 C C . PRO A 1 89 ? 7.758 -14.581 15.150 1.00 86.81 89 PRO A C 1
ATOM 645 O O . PRO A 1 89 ? 7.251 -13.485 14.889 1.00 86.81 89 PRO A O 1
ATOM 648 N N . PRO A 1 90 ? 7.473 -15.681 14.433 1.00 80.88 90 PRO A N 1
ATOM 649 C CA . PRO A 1 90 ? 6.557 -15.657 13.302 1.00 80.88 90 PRO A CA 1
ATOM 650 C C . PRO A 1 90 ? 5.143 -15.263 13.744 1.00 80.88 90 PRO A C 1
ATOM 652 O O . PRO A 1 90 ? 4.660 -15.671 14.803 1.00 80.88 90 PRO A O 1
ATOM 655 N N . LEU A 1 91 ? 4.466 -14.478 12.906 1.00 80.62 91 LEU A N 1
ATOM 656 C CA . LEU A 1 91 ? 3.099 -14.034 13.168 1.00 80.62 91 LEU A CA 1
ATOM 657 C C . LEU A 1 91 ? 2.147 -15.234 13.117 1.00 80.62 91 LEU A C 1
ATOM 659 O O . LEU A 1 91 ? 2.056 -15.923 12.104 1.00 80.62 91 LEU A O 1
ATOM 663 N N . SER A 1 92 ? 1.435 -15.459 14.219 1.00 78.44 92 SER A N 1
ATOM 664 C CA . SER A 1 92 ? 0.408 -16.495 14.369 1.00 78.44 92 SER A CA 1
ATOM 665 C C . SER A 1 92 ? -0.939 -15.806 14.587 1.00 78.44 92 SER A C 1
ATOM 667 O O . SER A 1 92 ? -1.405 -15.682 15.716 1.00 78.44 92 SER A O 1
ATOM 669 N N . CYS A 1 93 ? -1.526 -15.254 13.526 1.00 75.81 93 CYS A N 1
ATOM 670 C CA . CYS A 1 93 ? -2.796 -14.538 13.637 1.00 75.81 93 CYS A CA 1
ATOM 671 C C . CYS A 1 93 ? -3.952 -15.549 13.708 1.00 75.81 93 CYS A C 1
ATOM 673 O O . CYS A 1 93 ? -4.161 -16.310 12.765 1.00 75.81 93 CYS A O 1
ATOM 675 N N . THR A 1 94 ? -4.689 -15.562 14.819 1.00 68.81 94 THR A N 1
ATOM 676 C CA . THR A 1 94 ? -6.007 -16.210 14.903 1.00 68.81 94 THR A CA 1
ATOM 677 C C . THR A 1 94 ? -7.055 -15.196 14.445 1.00 68.81 94 THR A C 1
ATOM 679 O O . THR A 1 94 ? -6.931 -14.015 14.767 1.00 68.81 94 THR A O 1
ATOM 682 N N . ALA A 1 95 ? -7.986 -15.638 13.596 1.00 53.97 95 ALA A N 1
ATOM 683 C CA . ALA A 1 95 ? -9.046 -14.797 13.037 1.00 53.97 95 ALA A CA 1
ATOM 684 C C . ALA A 1 95 ? -10.126 -14.481 14.077 1.00 53.97 95 ALA A C 1
ATOM 686 O O . ALA A 1 95 ? -10.416 -15.383 14.898 1.00 53.97 95 ALA A O 1
#

Secondary structure (DSSP, 8-state):
------SHHHHHHHHHHHHHHHHHHHHHHHHHHHHHHHHGGGGGGGSSTT-S--SPPHHHHHHHHHS-HHHHHHHHHHHHHHHHHTTPPPP----

Mean predicted aligned error: 12.21 Å

Organism: Punica granatum (NCBI:txid22663)

Radius of gyration: 23.42 Å; Cα contacts (8 Å, |Δi|>4): 35; chains: 1; bounding box: 40×23×79 Å

InterPro domains:
  IPR016140 Bifunctional inhibitor/plant lipid transfer protein/seed storage helical domain [PF00234] (33-92)
  IPR016140 Bifunctional inhibitor/plant lipid transfer protein/seed storage helical domain [SM00499] (33-93)
  IPR036312 Bifunctional inhibitor/plant lipid transfer protein/seed storage helical domain superfamily [G3DSA:1.10.110.10] (29-93)
  IPR036312 Bifunctional inhibitor/plant lipid transfer protein/seed storage helical domain superfamily [SSF47699] (11-94)

Foldseek 3Di:
DPPPPDPPVVVVVVVVVVVVVVVVVVVVVVVVLVVLVVQLVQVVLCPDPPRPDVDRDPSNVVSVVSHDPVSVVVVVVVVQCVCVVVVHPGDDDDD

Nearest PDB structures (foldseek):
  9cpc-assembly1_3O  TM=4.498E-01  e=8.221E+00  Sus scrofa

pLDDT: mean 79.87, std 14.39, range [39.53, 95.69]

Solvent-accessible surface area (backbone atoms only — not comparable to full-atom values): 5772 Å² total; per-residue (Å²): 133,84,82,87,72,72,64,64,65,54,53,51,53,50,52,51,56,50,54,55,54,56,56,53,54,56,48,53,61,61,60,43,41,64,58,38,54,58,55,43,59,74,36,51,68,46,76,44,90,89,44,96,47,77,71,73,53,71,67,31,53,53,34,54,71,70,36,55,66,69,48,52,53,52,48,53,58,49,57,65,46,45,39,51,76,70,75,38,80,70,83,81,83,79,133